Protein AF-A0A537VY26-F1 (afdb_monomer_lite)

Foldseek 3Di:
DDDDDDPDDPDPPPDPDAAKDKDKDAKPPQVVLVVLVCVQPNPDCPVHDPLLVVLLVQLLVLLCVLCPDQWDFPDDDRRMTITMHHCVSCPVVVVVVVVSVVSSQVSSLVSLVVSQDPPDDPGPRSNCSVVIHD

Radius of gyration: 20.36 Å; chains: 1; bounding box: 41×65×47 Å

Secondary structure (DSSP, 8-state):
--------------PPP--EEEEEE--BTHHHHHHHHHHHH-S-GGG---HHHHHHHHHHHHHHHHHTTTSEEEEEETTEEEEEEEHHHHTT-HHHHHHHHHHHHHHHHHHHHHHS--S----SSGGGGGG-B-

Structure (mmCIF, N/CA/C/O backbone):
data_AF-A0A537VY26-F1
#
_entry.id   AF-A0A537VY26-F1
#
loop_
_atom_site.group_PDB
_atom_site.id
_atom_site.type_symbol
_atom_site.label_atom_id
_atom_site.label_alt_id
_atom_site.label_comp_id
_atom_site.label_asym_id
_atom_site.label_entity_id
_atom_site.label_seq_id
_atom_site.pdbx_PDB_ins_code
_atom_site.Cartn_x
_atom_site.Cartn_y
_atom_site.Cartn_z
_atom_site.occupancy
_atom_site.B_iso_or_equiv
_atom_site.auth_seq_id
_atom_site.auth_comp_id
_atom_site.auth_asym_id
_atom_site.auth_atom_id
_atom_site.pdbx_PDB_model_num
ATOM 1 N N . MET A 1 1 ? -22.708 51.066 12.434 1.00 43.88 1 MET A N 1
ATOM 2 C CA . MET A 1 1 ? -21.297 50.639 12.526 1.00 43.88 1 MET A CA 1
ATOM 3 C C . MET A 1 1 ? -21.334 49.192 12.975 1.00 43.88 1 MET A C 1
ATOM 5 O O . MET A 1 1 ? -21.548 48.910 14.146 1.00 43.88 1 MET A O 1
ATOM 9 N N . GLU A 1 2 ? -21.366 48.315 11.980 1.00 38.62 2 GLU A N 1
ATOM 10 C CA . GLU A 1 2 ? -21.697 46.894 12.076 1.00 38.62 2 GLU A CA 1
ATOM 11 C C . GLU A 1 2 ? -20.519 46.129 12.681 1.00 38.62 2 GLU A C 1
ATOM 13 O O . GLU A 1 2 ? -19.375 46.299 12.255 1.00 38.62 2 GLU A O 1
ATOM 18 N N . ARG A 1 3 ? -20.782 45.339 13.723 1.00 40.22 3 ARG A N 1
ATOM 19 C CA . ARG A 1 3 ? -19.783 44.492 14.371 1.00 40.22 3 ARG A CA 1
ATOM 20 C C . ARG A 1 3 ? -19.762 43.183 13.586 1.00 40.22 3 ARG A C 1
ATOM 22 O O . ARG A 1 3 ? -20.709 42.411 13.664 1.00 40.22 3 ARG A O 1
ATOM 29 N N . ALA A 1 4 ? -18.723 42.987 12.783 1.00 43.22 4 ALA A N 1
ATOM 30 C CA . ALA A 1 4 ? -18.516 41.751 12.046 1.00 43.22 4 ALA A CA 1
ATOM 31 C C . ALA A 1 4 ? -18.209 40.614 13.032 1.00 43.22 4 ALA A C 1
ATOM 33 O O . ALA A 1 4 ? -17.121 40.572 13.613 1.00 43.22 4 ALA A O 1
ATOM 34 N N . ASP A 1 5 ? -19.170 39.710 13.213 1.00 42.94 5 ASP A N 1
ATOM 35 C CA . ASP A 1 5 ? -18.936 38.394 13.799 1.00 42.94 5 ASP A CA 1
ATOM 36 C C . ASP A 1 5 ? -18.065 37.593 12.827 1.00 42.94 5 ASP A C 1
ATOM 38 O O . ASP A 1 5 ? -18.471 37.254 11.714 1.00 42.94 5 ASP A O 1
ATOM 42 N N . ARG A 1 6 ? -16.821 37.325 13.231 1.00 45.78 6 ARG A N 1
ATOM 43 C CA . ARG A 1 6 ? -15.958 36.371 12.537 1.00 45.78 6 ARG A CA 1
ATOM 44 C C . ARG A 1 6 ? -16.398 34.973 12.944 1.00 45.78 6 ARG A C 1
ATOM 46 O O . ARG A 1 6 ? -16.024 34.491 14.010 1.00 45.78 6 ARG A O 1
ATOM 53 N N . SER A 1 7 ? -17.167 34.333 12.075 1.00 46.97 7 SER A N 1
ATOM 54 C CA . SER A 1 7 ? -17.468 32.905 12.111 1.00 46.97 7 SER A CA 1
ATOM 55 C C . SER A 1 7 ? -16.160 32.114 12.017 1.00 46.97 7 SER A C 1
ATOM 57 O O . SER A 1 7 ? -15.631 31.889 10.929 1.00 46.97 7 SER A O 1
ATOM 59 N N . GLY A 1 8 ? -15.595 31.736 13.162 1.00 39.81 8 GLY A N 1
ATOM 60 C CA . GLY A 1 8 ? -14.539 30.734 13.219 1.00 39.81 8 GLY A CA 1
ATOM 61 C C . GLY A 1 8 ? -15.134 29.385 12.831 1.00 39.81 8 GLY A C 1
ATOM 62 O O . GLY A 1 8 ? -16.033 28.890 13.508 1.00 39.81 8 GLY A O 1
ATOM 63 N N . SER A 1 9 ? -14.659 28.809 11.728 1.00 46.81 9 SER A N 1
ATOM 64 C CA . SER A 1 9 ? -14.826 27.386 11.427 1.00 46.81 9 SER A CA 1
ATOM 65 C C . SER A 1 9 ? -14.406 26.568 12.651 1.00 46.81 9 SER A C 1
ATOM 67 O O . SER A 1 9 ? -13.391 26.927 13.258 1.00 46.81 9 SER A O 1
ATOM 69 N N . PRO A 1 10 ? -15.123 25.498 13.033 1.00 45.06 10 PRO A N 1
ATOM 70 C CA . PRO A 1 10 ? -14.663 24.645 14.112 1.00 45.06 10 PRO A CA 1
ATOM 71 C C . PRO A 1 10 ? -13.314 24.067 13.691 1.00 45.06 10 PRO A C 1
ATOM 73 O O . PRO A 1 10 ? -13.231 23.267 12.761 1.00 45.06 10 PRO A O 1
ATOM 76 N N . THR A 1 11 ? -12.256 24.546 14.346 1.00 50.41 11 THR A N 1
ATOM 77 C CA . THR A 1 11 ? -10.975 23.862 14.448 1.00 50.41 11 THR A CA 1
ATOM 78 C C . THR A 1 11 ? -11.285 22.395 14.669 1.00 50.41 11 THR A C 1
ATOM 80 O O . THR A 1 11 ? -12.077 22.085 15.561 1.00 50.41 11 THR A O 1
ATOM 83 N N . GLU A 1 12 ? -10.718 21.546 13.817 1.00 54.06 12 GLU A N 1
ATOM 84 C CA . GLU A 1 12 ? -10.608 20.100 13.979 1.00 54.06 12 GLU A CA 1
ATOM 85 C C . GLU A 1 12 ? -10.365 19.827 15.465 1.00 54.06 12 GLU A C 1
ATOM 87 O O . GLU A 1 12 ? -9.282 20.085 15.992 1.00 54.06 12 GLU A O 1
ATOM 92 N N . ALA A 1 13 ? -11.444 19.526 16.188 1.00 51.81 13 ALA A N 1
ATOM 93 C CA . ALA A 1 13 ? -11.390 19.437 17.631 1.00 51.81 13 ALA A CA 1
ATOM 94 C C . ALA A 1 13 ? -10.417 18.307 17.929 1.00 51.81 13 ALA A C 1
ATOM 96 O O . ALA A 1 13 ? -10.596 17.222 17.376 1.00 51.81 13 ALA A O 1
ATOM 97 N N . ASP A 1 14 ? -9.394 18.591 18.739 1.00 56.31 14 ASP A N 1
ATOM 98 C CA . ASP A 1 14 ? -8.421 17.611 19.214 1.00 56.31 14 ASP A CA 1
ATOM 99 C C . ASP A 1 14 ? -9.200 16.387 19.699 1.00 56.31 14 ASP A C 1
ATOM 101 O O . ASP A 1 14 ? -9.881 16.427 20.731 1.00 56.31 14 ASP A O 1
ATOM 105 N N . ALA A 1 15 ? -9.250 15.354 18.853 1.00 58.84 15 ALA A N 1
ATOM 106 C CA . ALA A 1 15 ? -10.056 14.186 19.131 1.00 58.84 15 ALA A CA 1
ATOM 107 C C . ALA A 1 15 ? -9.467 13.593 20.410 1.00 58.84 15 ALA A C 1
ATOM 109 O O . ALA A 1 15 ? -8.253 13.384 20.456 1.00 58.84 15 ALA A O 1
ATOM 110 N N . PRO A 1 16 ? -10.275 13.354 21.456 1.00 60.50 16 PRO A N 1
ATOM 111 C CA . PRO A 1 16 ? -9.740 12.938 22.740 1.00 60.50 16 PRO A CA 1
ATOM 112 C C . PRO A 1 16 ? -8.823 11.732 22.540 1.00 60.50 16 PRO A C 1
ATOM 114 O O . PRO A 1 16 ? -9.195 10.771 21.854 1.00 60.50 16 PRO A O 1
ATOM 117 N N . ALA A 1 17 ? -7.620 11.806 23.115 1.00 70.75 17 ALA A N 1
ATOM 118 C CA . ALA A 1 17 ? -6.686 10.691 23.116 1.00 70.75 17 ALA A CA 1
ATOM 119 C C . ALA A 1 17 ? -7.423 9.442 23.625 1.00 70.75 17 ALA A C 1
ATOM 121 O O . ALA A 1 17 ? -8.022 9.455 24.702 1.00 70.75 17 ALA A O 1
ATOM 122 N N . GLY A 1 18 ? -7.434 8.387 22.814 1.00 84.19 18 GLY A N 1
ATOM 123 C CA . GLY A 1 18 ? -8.173 7.159 23.083 1.00 84.19 18 GLY A CA 1
ATOM 124 C C . GLY A 1 18 ? -7.340 5.932 22.741 1.00 84.19 18 GLY A C 1
ATOM 125 O O . GLY A 1 18 ? -6.382 6.019 21.973 1.00 84.19 18 GLY A O 1
ATOM 126 N N . GLU A 1 19 ? -7.714 4.787 23.304 1.00 94.31 19 GLU A N 1
ATOM 127 C CA . GLU A 1 19 ? -7.034 3.515 23.060 1.00 94.31 19 GLU A CA 1
ATOM 128 C C . GLU A 1 19 ? -7.277 3.035 21.624 1.00 94.31 19 GLU A C 1
ATOM 130 O O . GLU A 1 19 ? -8.416 2.898 21.159 1.00 94.31 19 GLU A O 1
ATOM 135 N N . ARG A 1 20 ? -6.182 2.810 20.896 1.00 95.19 20 ARG A N 1
ATOM 136 C CA . ARG A 1 20 ? -6.188 2.432 19.483 1.00 95.19 20 ARG A CA 1
ATOM 137 C C . ARG A 1 20 ? -5.100 1.415 19.200 1.00 95.19 20 ARG A C 1
ATOM 139 O O . ARG A 1 20 ? -4.048 1.423 19.834 1.00 95.19 20 ARG A O 1
ATOM 146 N N . TYR A 1 21 ? -5.340 0.604 18.182 1.00 96.06 21 TYR A N 1
ATOM 147 C CA . TYR A 1 21 ? -4.306 -0.193 17.544 1.00 96.06 21 TYR A CA 1
ATOM 148 C C . TYR A 1 21 ? -3.748 0.573 16.350 1.00 96.06 21 TYR A C 1
ATOM 150 O O . TYR A 1 21 ? -4.515 1.092 15.536 1.00 96.06 21 TYR A O 1
ATOM 158 N N . LEU A 1 22 ? -2.421 0.628 16.264 1.00 96.44 22 LEU A N 1
ATOM 159 C CA . LEU A 1 22 ? -1.681 1.156 15.125 1.00 96.44 22 LEU A CA 1
ATOM 160 C C . LEU A 1 22 ? -1.180 -0.016 1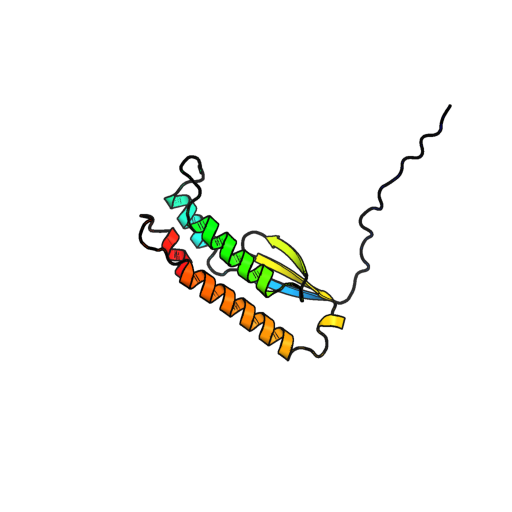4.281 1.00 96.44 22 LEU A C 1
ATOM 162 O O . LEU A 1 22 ? -0.578 -0.951 14.807 1.00 96.44 22 LEU A O 1
ATOM 166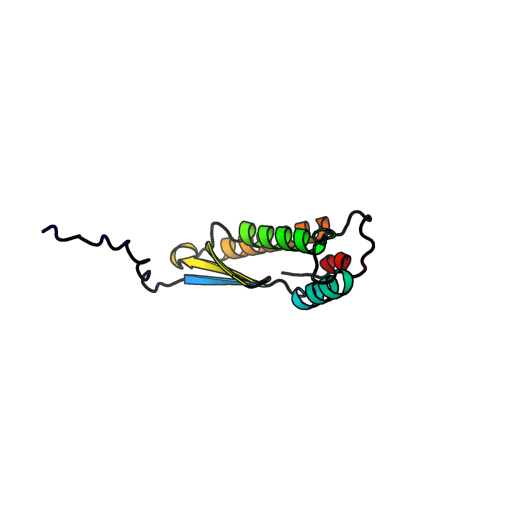 N N . LEU A 1 23 ? -1.416 0.068 12.980 1.00 97.44 23 LEU A N 1
ATOM 167 C CA . LEU A 1 23 ? -0.876 -0.815 11.964 1.00 97.44 23 LEU A CA 1
ATOM 168 C C . LEU A 1 23 ? 0.102 -0.021 11.104 1.00 97.44 23 LEU A C 1
ATOM 170 O O . LEU A 1 23 ? -0.229 1.060 10.616 1.00 97.44 23 LEU A O 1
ATOM 174 N N . LEU A 1 24 ? 1.294 -0.585 10.934 1.00 97.69 24 LEU A N 1
ATOM 175 C CA . LEU A 1 24 ? 2.326 -0.098 10.032 1.00 97.69 24 LEU A CA 1
ATOM 176 C C . LEU A 1 24 ? 2.582 -1.193 9.004 1.00 97.69 24 LEU A C 1
ATOM 178 O O . LEU A 1 24 ? 2.881 -2.325 9.386 1.00 97.69 24 LEU A O 1
ATOM 182 N N . ALA A 1 25 ? 2.434 -0.856 7.731 1.00 98.00 25 ALA A N 1
ATOM 183 C CA . ALA A 1 25 ? 2.762 -1.725 6.614 1.00 98.00 25 ALA A CA 1
ATOM 184 C C . ALA A 1 25 ? 3.773 -0.986 5.733 1.00 98.00 25 ALA A C 1
ATOM 186 O O . ALA A 1 25 ? 3.495 0.134 5.319 1.00 98.00 25 ALA A O 1
ATOM 187 N N . ASP A 1 26 ? 4.942 -1.576 5.514 1.00 98.06 26 ASP A N 1
ATOM 188 C CA . ASP A 1 26 ? 6.110 -0.957 4.874 1.00 98.06 26 ASP A CA 1
ATOM 189 C C . ASP A 1 26 ? 6.606 -1.888 3.768 1.00 98.06 26 ASP A C 1
ATOM 191 O O . ASP A 1 26 ? 6.703 -3.098 3.991 1.00 98.06 26 ASP A O 1
ATOM 195 N N . ILE A 1 27 ? 6.869 -1.358 2.572 1.00 97.88 27 ILE A N 1
ATOM 196 C CA . ILE A 1 27 ? 7.223 -2.190 1.423 1.00 97.88 27 ILE A CA 1
ATOM 197 C C . ILE A 1 27 ? 8.741 -2.378 1.404 1.00 97.88 27 ILE A C 1
ATOM 199 O O . ILE A 1 27 ? 9.525 -1.594 0.864 1.00 97.88 27 ILE A O 1
ATOM 203 N N . SER A 1 28 ? 9.172 -3.520 1.923 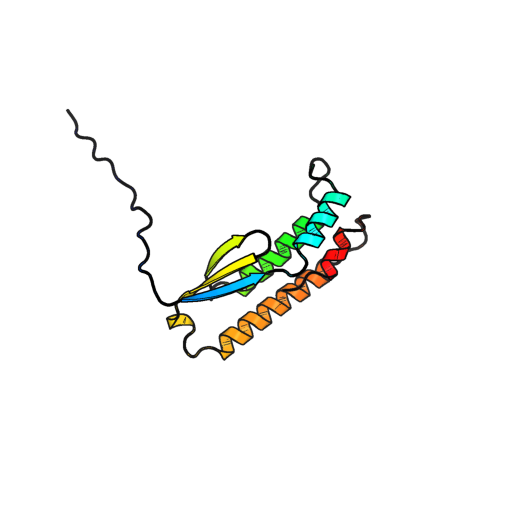1.00 98.06 28 SER A N 1
ATOM 204 C CA . SER A 1 28 ? 10.572 -3.920 1.913 1.00 98.06 28 SER A CA 1
ATOM 205 C C . SER A 1 28 ? 11.169 -3.871 0.499 1.00 98.06 28 SER A C 1
ATOM 207 O O . SER A 1 28 ? 10.629 -4.426 -0.458 1.00 98.06 28 SER A O 1
ATOM 209 N N . GLY A 1 29 ? 12.326 -3.214 0.373 1.00 97.00 29 GLY A N 1
ATOM 210 C CA . GLY A 1 29 ? 13.055 -3.046 -0.891 1.00 97.00 29 GLY A CA 1
ATOM 211 C C . GLY A 1 29 ? 12.709 -1.776 -1.677 1.00 97.00 29 GLY A C 1
ATOM 212 O O . GLY A 1 29 ? 13.416 -1.459 -2.639 1.00 97.00 29 GLY A O 1
ATOM 213 N N . TYR A 1 30 ? 11.701 -1.011 -1.246 1.00 96.50 30 TYR A N 1
ATOM 214 C CA . TYR A 1 30 ? 11.227 0.198 -1.920 1.00 96.50 30 TYR A CA 1
ATOM 215 C C . TYR A 1 30 ? 12.332 1.211 -2.241 1.00 96.50 30 TYR A C 1
ATOM 217 O O . TYR A 1 30 ? 12.510 1.587 -3.400 1.00 96.50 30 TYR A O 1
ATOM 225 N N . THR A 1 31 ? 13.118 1.632 -1.245 1.00 95.25 31 THR A N 1
ATOM 226 C CA . THR A 1 31 ? 14.125 2.690 -1.440 1.00 95.25 31 THR A CA 1
ATOM 227 C C . THR A 1 31 ? 15.147 2.324 -2.516 1.00 95.25 31 THR A C 1
ATOM 229 O O . THR A 1 31 ? 15.488 3.147 -3.364 1.00 95.25 31 THR A O 1
ATOM 232 N N . GLY A 1 32 ? 15.625 1.076 -2.508 1.00 96.25 32 GLY A N 1
ATOM 233 C CA . GLY A 1 32 ? 16.587 0.590 -3.499 1.00 96.25 32 GLY A CA 1
ATOM 234 C C . GLY A 1 32 ? 15.975 0.473 -4.894 1.00 96.25 32 GLY A C 1
ATOM 235 O O . GLY A 1 32 ? 16.616 0.831 -5.883 1.00 96.25 32 GLY A O 1
ATOM 236 N N . PHE A 1 33 ? 14.722 0.021 -4.974 1.00 94.44 33 PHE A N 1
ATOM 237 C CA . PHE A 1 33 ? 13.972 -0.032 -6.223 1.00 94.44 33 PHE A CA 1
ATOM 238 C C . PHE A 1 33 ? 13.807 1.360 -6.843 1.00 94.44 33 PHE A C 1
ATOM 240 O O . PHE A 1 33 ? 14.160 1.554 -8.006 1.00 94.44 33 PHE A O 1
ATOM 247 N N . MET A 1 34 ? 13.360 2.342 -6.056 1.00 94.38 34 MET A N 1
ATOM 248 C CA . MET A 1 34 ? 13.167 3.719 -6.518 1.00 94.38 34 MET A CA 1
ATOM 249 C C . MET A 1 34 ? 14.466 4.361 -6.987 1.00 94.38 34 MET A C 1
ATOM 251 O O . MET A 1 34 ? 14.502 4.922 -8.079 1.00 94.38 34 MET A O 1
ATOM 255 N N . ALA A 1 35 ? 15.557 4.188 -6.238 1.00 94.56 35 ALA A N 1
ATOM 256 C CA . ALA A 1 35 ? 16.867 4.670 -6.662 1.00 94.56 35 ALA A CA 1
ATOM 257 C C . ALA A 1 35 ? 17.290 4.068 -8.017 1.00 94.56 35 ALA A C 1
ATOM 259 O O . ALA A 1 35 ? 17.816 4.769 -8.880 1.00 94.56 35 ALA A O 1
ATOM 260 N N . GLY A 1 36 ? 17.026 2.776 -8.244 1.00 93.75 36 GLY A N 1
ATOM 261 C CA . GLY A 1 36 ? 17.290 2.126 -9.531 1.00 93.75 36 GLY A CA 1
ATOM 262 C C . GLY A 1 36 ? 16.444 2.693 -10.675 1.00 93.75 36 GLY A C 1
ATOM 263 O O . GLY A 1 36 ? 16.955 2.905 -11.776 1.00 93.75 36 GLY A O 1
ATOM 264 N N . VAL A 1 37 ? 15.162 2.962 -10.419 1.00 91.44 37 VAL A N 1
ATOM 265 C CA . VAL A 1 37 ? 14.235 3.565 -11.390 1.00 91.44 37 VAL A CA 1
ATOM 266 C C . VAL A 1 37 ? 14.680 4.980 -11.755 1.00 91.44 37 VAL A C 1
ATOM 268 O O . VAL A 1 37 ? 14.745 5.300 -12.939 1.00 91.44 37 VAL A O 1
ATOM 271 N N . GLU A 1 38 ? 15.052 5.796 -10.770 1.00 92.25 38 GLU A N 1
ATOM 272 C CA . GLU A 1 38 ? 15.554 7.160 -10.974 1.00 92.25 38 GLU A CA 1
ATOM 273 C C . GLU A 1 38 ? 16.866 7.179 -11.763 1.00 92.25 38 GLU A C 1
ATOM 275 O O . GLU A 1 38 ? 17.045 8.014 -12.645 1.00 92.25 38 GLU A O 1
ATOM 280 N N . VAL A 1 39 ? 17.776 6.232 -11.519 1.00 92.69 39 VAL A N 1
ATOM 281 C CA . VAL A 1 39 ? 19.002 6.100 -12.324 1.00 92.69 39 VAL A CA 1
ATOM 282 C C . VAL A 1 39 ? 18.679 5.733 -13.777 1.00 92.69 39 VAL A C 1
ATOM 284 O O . VAL A 1 39 ? 19.320 6.244 -14.694 1.00 92.69 39 VAL A O 1
ATOM 287 N N . ALA A 1 40 ? 17.697 4.857 -14.004 1.00 89.88 40 ALA A N 1
ATOM 288 C CA . ALA A 1 40 ? 17.344 4.378 -15.341 1.00 89.88 40 ALA A CA 1
ATOM 289 C C . ALA A 1 40 ? 16.509 5.380 -16.158 1.00 89.88 40 ALA A C 1
ATOM 291 O O . ALA A 1 40 ? 16.607 5.394 -17.386 1.00 89.88 40 ALA A O 1
ATOM 292 N N . HIS A 1 41 ? 15.681 6.191 -15.498 1.00 87.38 41 HIS A N 1
ATOM 293 C CA . HIS A 1 41 ? 14.707 7.074 -16.147 1.00 87.38 41 HIS A CA 1
ATOM 294 C C . HIS A 1 41 ? 14.936 8.562 -15.889 1.00 87.38 41 HIS A C 1
ATOM 296 O O . HIS A 1 41 ? 14.308 9.394 -16.538 1.00 87.38 41 HIS A O 1
ATOM 302 N N . GLY A 1 42 ? 15.852 8.908 -14.988 1.00 86.12 42 GLY A N 1
ATOM 303 C CA . GLY A 1 42 ? 15.997 10.266 -14.489 1.00 86.12 42 GLY A CA 1
ATOM 304 C C . GLY A 1 42 ? 14.803 10.697 -13.635 1.00 86.12 42 GLY A C 1
ATOM 305 O O . GLY A 1 42 ? 13.917 9.913 -13.300 1.00 86.12 42 GLY A O 1
ATOM 306 N N . VAL A 1 43 ? 14.797 11.985 -13.297 1.00 80.38 43 VAL A N 1
ATOM 307 C CA . VAL A 1 43 ? 13.705 12.657 -12.569 1.00 80.38 43 VAL A CA 1
ATOM 308 C C . VAL A 1 43 ? 12.855 13.547 -13.485 1.00 80.38 43 VAL A C 1
ATOM 310 O O . VAL A 1 43 ? 11.947 14.231 -13.020 1.00 80.38 43 VAL A O 1
ATOM 313 N N . ASP A 1 44 ? 13.165 13.566 -14.787 1.00 80.69 44 ASP A N 1
ATOM 314 C CA . ASP A 1 44 ? 12.388 14.278 -15.800 1.00 80.69 44 ASP A CA 1
ATOM 315 C C . ASP A 1 44 ? 11.376 13.328 -16.450 1.00 80.69 44 ASP A C 1
ATOM 317 O O . ASP A 1 44 ? 11.733 12.431 -17.211 1.00 80.69 44 ASP A O 1
ATOM 321 N N . PHE A 1 45 ? 10.096 13.555 -16.163 1.00 80.88 45 PHE A N 1
ATOM 322 C CA . PHE A 1 45 ? 8.988 12.761 -16.695 1.00 80.88 45 PHE A CA 1
ATOM 323 C C . PHE A 1 45 ? 8.415 13.311 -18.008 1.00 80.88 45 PHE A C 1
ATOM 325 O O . PHE A 1 45 ? 7.326 12.907 -18.418 1.00 80.88 45 PHE A O 1
ATOM 332 N N . SER A 1 46 ? 9.121 14.215 -18.697 1.00 82.00 46 SER A N 1
ATOM 333 C CA . SER A 1 46 ? 8.704 14.743 -20.005 1.00 82.00 46 SER A CA 1
ATOM 334 C C . SER A 1 46 ? 8.504 13.648 -21.067 1.00 82.00 46 SER A C 1
ATOM 336 O O . SER A 1 46 ? 7.651 13.786 -21.944 1.00 82.00 46 SER A O 1
ATOM 338 N N . GLY A 1 47 ? 9.233 12.532 -20.954 1.00 75.81 47 GLY A N 1
ATOM 339 C CA . GLY A 1 47 ? 9.087 11.335 -21.793 1.00 75.81 47 GLY A CA 1
ATOM 340 C C . GLY A 1 47 ? 7.988 10.358 -21.353 1.00 75.81 47 GLY A C 1
ATOM 341 O O . GLY A 1 47 ? 7.835 9.310 -21.978 1.00 75.81 47 GLY A O 1
ATOM 342 N N . GLY A 1 48 ? 7.234 10.680 -20.298 1.00 81.81 48 GLY A N 1
ATOM 343 C CA . GLY A 1 48 ? 6.236 9.812 -19.677 1.00 81.81 48 GLY A CA 1
ATOM 344 C C . GLY A 1 48 ? 6.656 9.303 -18.296 1.00 81.81 48 GLY A C 1
ATOM 345 O O . GLY A 1 48 ? 7.823 9.356 -17.910 1.00 81.81 48 GLY A O 1
ATOM 346 N N . ILE A 1 49 ? 5.677 8.807 -17.538 1.00 83.31 49 ILE A N 1
ATOM 347 C CA . ILE A 1 49 ? 5.895 8.244 -16.200 1.00 83.31 49 ILE A CA 1
ATOM 348 C C . ILE A 1 49 ? 6.414 6.805 -16.354 1.00 83.31 49 ILE A C 1
ATOM 350 O O . ILE A 1 49 ? 5.746 6.001 -17.011 1.00 83.31 49 ILE A O 1
ATOM 354 N N . PRO A 1 50 ? 7.567 6.439 -15.760 1.00 85.06 50 PRO A N 1
ATOM 355 C CA . PRO A 1 50 ? 8.049 5.064 -15.802 1.00 85.06 50 PRO A CA 1
ATOM 356 C C . PRO A 1 50 ? 7.019 4.094 -15.218 1.00 85.06 50 PRO A C 1
ATOM 358 O O . PRO A 1 50 ? 6.460 4.352 -14.152 1.00 85.06 50 PRO A O 1
ATOM 361 N N . ALA A 1 51 ? 6.828 2.941 -15.867 1.00 84.25 51 ALA A N 1
ATOM 362 C CA . ALA A 1 51 ? 5.850 1.928 -15.450 1.00 84.25 51 ALA A CA 1
ATOM 363 C C . ALA A 1 51 ? 5.981 1.523 -13.967 1.00 84.25 51 ALA A C 1
ATOM 365 O O . ALA A 1 51 ? 4.987 1.217 -13.314 1.00 84.25 51 ALA A O 1
ATOM 366 N N . ALA A 1 52 ? 7.201 1.586 -13.423 1.00 88.06 52 ALA A N 1
ATOM 367 C CA . ALA A 1 52 ? 7.497 1.350 -12.014 1.00 88.06 52 ALA A CA 1
ATOM 368 C C . ALA A 1 52 ? 6.637 2.187 -11.047 1.00 88.06 52 ALA A C 1
ATOM 370 O O . ALA A 1 52 ? 6.163 1.646 -10.052 1.00 88.06 52 ALA A O 1
ATOM 371 N N . TYR A 1 53 ? 6.387 3.468 -11.344 1.00 89.62 53 TYR A N 1
ATOM 372 C CA . TYR A 1 53 ? 5.572 4.335 -10.483 1.00 89.62 53 TYR A CA 1
ATOM 373 C C . TYR A 1 53 ? 4.098 3.918 -10.490 1.00 89.62 53 TYR A C 1
ATOM 375 O O . TYR A 1 53 ? 3.459 3.899 -9.442 1.00 89.62 53 TYR A O 1
ATOM 383 N N . SER A 1 54 ? 3.555 3.545 -11.654 1.00 89.19 54 SER A N 1
ATOM 384 C CA . SER A 1 54 ? 2.174 3.054 -11.758 1.00 89.19 54 SER A CA 1
ATOM 385 C C . SER A 1 54 ? 1.991 1.731 -11.022 1.00 89.19 54 SER A C 1
ATOM 387 O O . SER A 1 54 ? 0.986 1.533 -10.345 1.00 89.19 54 SER A O 1
ATOM 389 N N . VAL A 1 55 ? 2.978 0.839 -11.124 1.00 89.56 55 VAL A N 1
ATOM 390 C CA . VAL A 1 55 ? 2.984 -0.419 -10.379 1.00 89.56 55 VAL A CA 1
ATOM 391 C C . VAL A 1 55 ? 3.019 -0.164 -8.879 1.00 89.56 55 VAL A C 1
ATOM 393 O O . VAL A 1 55 ? 2.210 -0.731 -8.156 1.00 89.56 55 VAL A O 1
ATOM 396 N N . LEU A 1 56 ? 3.923 0.696 -8.413 1.00 92.69 56 LEU A N 1
ATOM 397 C CA . LEU A 1 56 ? 4.019 1.044 -7.001 1.00 92.69 56 LEU A CA 1
ATOM 398 C C . LEU A 1 56 ? 2.701 1.623 -6.472 1.00 92.69 56 LEU A C 1
ATOM 400 O O . LEU A 1 56 ? 2.258 1.217 -5.403 1.00 92.69 56 LEU A O 1
ATOM 404 N N . GLY A 1 57 ? 2.063 2.517 -7.233 1.00 94.00 57 GLY A N 1
ATOM 405 C CA . GLY A 1 57 ? 0.742 3.044 -6.892 1.00 94.00 57 GLY A CA 1
ATOM 406 C C . GLY A 1 57 ? -0.281 1.925 -6.706 1.00 94.00 57 GLY A C 1
ATOM 407 O O . GLY A 1 57 ? -0.899 1.836 -5.655 1.00 94.00 57 GLY A O 1
ATOM 408 N N . ALA A 1 58 ? -0.364 0.992 -7.657 1.00 94.50 58 ALA A N 1
ATOM 409 C CA . ALA A 1 58 ? -1.275 -0.149 -7.557 1.00 94.50 58 ALA A CA 1
ATOM 410 C C . ALA A 1 58 ? -0.957 -1.093 -6.377 1.00 94.50 58 ALA A C 1
ATOM 412 O O . ALA A 1 58 ? -1.862 -1.715 -5.822 1.00 94.50 58 ALA A O 1
ATOM 413 N N . LEU A 1 59 ? 0.318 -1.230 -5.995 1.00 96.19 59 LEU A N 1
ATOM 414 C CA . LEU A 1 59 ? 0.711 -1.993 -4.809 1.00 96.19 59 LEU A CA 1
ATOM 415 C C . LEU A 1 59 ? 0.283 -1.286 -3.522 1.00 96.19 59 LEU A C 1
ATOM 417 O O . LEU A 1 59 ? -0.260 -1.941 -2.638 1.00 96.19 59 LEU A O 1
ATOM 421 N N . LEU A 1 60 ? 0.487 0.029 -3.432 1.00 97.12 60 LEU A N 1
ATOM 422 C CA . LEU A 1 60 ? 0.032 0.836 -2.301 1.00 97.12 60 LEU A CA 1
ATOM 423 C C . LEU A 1 60 ? -1.492 0.828 -2.178 1.00 97.12 60 LEU A C 1
ATOM 425 O O . LEU A 1 60 ? -2.000 0.627 -1.077 1.00 97.12 60 LEU A O 1
ATOM 429 N N . ASP A 1 61 ? -2.212 0.944 -3.294 1.00 96.94 61 ASP A N 1
ATOM 430 C CA . ASP A 1 61 ? -3.671 0.825 -3.329 1.00 96.94 61 ASP A CA 1
ATOM 431 C C . ASP A 1 61 ? -4.119 -0.535 -2.773 1.00 96.94 61 A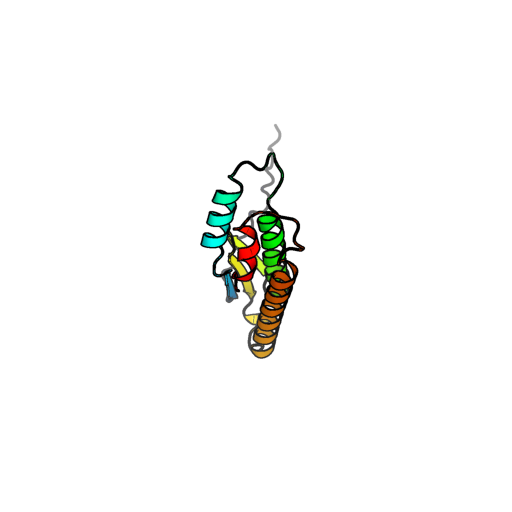SP A C 1
ATOM 433 O O . ASP A 1 61 ? -5.019 -0.597 -1.941 1.00 96.94 61 ASP A O 1
ATOM 437 N N . ALA A 1 62 ? -3.434 -1.630 -3.127 1.00 97.38 62 ALA A N 1
ATOM 438 C CA . ALA A 1 62 ? -3.742 -2.954 -2.582 1.00 97.38 62 ALA A CA 1
ATOM 439 C C . ALA A 1 62 ? -3.520 -3.051 -1.058 1.00 97.38 62 ALA A C 1
ATOM 441 O O . ALA A 1 62 ? -4.246 -3.784 -0.379 1.00 97.38 62 ALA A O 1
ATOM 442 N N . VAL A 1 63 ? -2.539 -2.327 -0.507 1.00 98.06 63 VAL A N 1
ATOM 443 C CA . VAL A 1 63 ? -2.329 -2.237 0.948 1.00 98.06 63 VAL A CA 1
ATOM 444 C C . VAL A 1 63 ? -3.443 -1.416 1.597 1.00 98.06 63 VAL A C 1
ATOM 446 O O . VAL A 1 63 ? -4.029 -1.869 2.581 1.00 98.06 63 VAL A O 1
ATOM 449 N N . ILE A 1 64 ? -3.774 -0.254 1.029 1.00 97.94 64 ILE A N 1
ATOM 450 C CA . ILE A 1 64 ? -4.833 0.648 1.510 1.00 97.94 64 ILE A CA 1
ATOM 451 C C . ILE A 1 64 ? -6.186 -0.077 1.525 1.00 97.94 64 ILE A C 1
ATOM 453 O O . ILE A 1 64 ? -6.803 -0.212 2.583 1.00 97.94 64 ILE A O 1
ATOM 457 N N . ASP A 1 65 ? -6.593 -0.657 0.397 1.00 97.44 65 ASP A N 1
ATOM 458 C CA . ASP A 1 65 ? -7.818 -1.455 0.272 1.00 97.44 65 ASP A CA 1
ATOM 459 C C . ASP A 1 65 ? -7.796 -2.682 1.200 1.00 97.44 65 ASP A C 1
ATOM 461 O O . ASP A 1 65 ? -8.821 -3.147 1.714 1.00 97.44 65 ASP A O 1
ATOM 465 N N . GLY A 1 66 ? -6.602 -3.230 1.432 1.00 96.31 66 GLY A N 1
ATOM 466 C CA . GLY A 1 66 ? -6.378 -4.363 2.313 1.00 96.31 66 GLY A CA 1
ATOM 467 C C . GLY A 1 66 ? -6.651 -4.049 3.783 1.00 96.31 66 GLY A C 1
ATOM 468 O O . GLY A 1 66 ? -7.170 -4.922 4.485 1.00 96.31 66 GLY A O 1
ATOM 469 N N . VAL A 1 67 ? -6.371 -2.826 4.246 1.00 95.62 67 VAL A N 1
ATOM 470 C CA . VAL A 1 67 ? -6.584 -2.410 5.645 1.00 95.62 67 VAL A CA 1
ATOM 471 C C . VAL A 1 67 ? -7.934 -1.735 5.878 1.00 95.62 67 VAL A C 1
ATOM 473 O O . VAL A 1 67 ? -8.545 -1.943 6.933 1.00 95.62 67 VAL A O 1
ATOM 476 N N . GLU A 1 68 ? -8.451 -1.004 4.893 1.00 95.50 68 GLU A N 1
ATOM 477 C CA . GLU A 1 68 ? -9.752 -0.349 4.990 1.00 95.50 68 GLU A CA 1
ATOM 478 C C . GLU A 1 68 ? -10.917 -1.351 4.848 1.00 95.50 68 GLU A C 1
ATOM 480 O O . GLU A 1 68 ? -10.780 -2.418 4.241 1.00 95.50 68 GLU A O 1
ATOM 485 N N . PRO A 1 69 ? -12.088 -1.087 5.457 1.00 93.06 69 PRO A N 1
ATOM 486 C CA . PRO A 1 69 ? -12.404 0.025 6.360 1.00 93.06 69 PRO A CA 1
ATOM 487 C C . PRO A 1 69 ? -12.102 -0.286 7.843 1.00 93.06 69 PRO A C 1
ATOM 489 O O . PRO A 1 69 ? -12.527 0.457 8.728 1.00 93.06 69 PRO A O 1
ATOM 492 N N . ASP A 1 70 ? -11.467 -1.423 8.150 1.00 92.94 70 ASP A N 1
ATOM 493 C CA . ASP A 1 70 ? -11.290 -1.883 9.533 1.00 92.94 70 ASP A CA 1
ATOM 494 C C . ASP A 1 70 ? -10.250 -1.072 10.301 1.00 92.94 70 ASP A C 1
ATOM 496 O O . ASP A 1 70 ? -10.456 -0.772 11.481 1.00 92.94 70 ASP A O 1
ATOM 500 N N . PHE A 1 71 ? -9.185 -0.680 9.610 1.00 96.38 71 PHE A N 1
ATOM 501 C CA . PHE A 1 71 ? -8.259 0.357 10.030 1.00 96.38 71 PHE A CA 1
ATOM 502 C C . PHE A 1 71 ? -8.436 1.545 9.088 1.00 96.38 71 PHE A C 1
ATOM 504 O O . PHE A 1 71 ? -8.434 1.368 7.875 1.00 96.38 71 PHE A O 1
ATOM 511 N N . ALA A 1 72 ? -8.587 2.748 9.636 1.00 96.31 72 ALA A N 1
ATOM 512 C CA . ALA A 1 72 ? -8.596 3.965 8.834 1.00 96.31 72 ALA A CA 1
ATOM 513 C C . ALA A 1 72 ? -7.154 4.358 8.508 1.00 96.31 72 ALA A C 1
ATOM 515 O O . ALA A 1 72 ? -6.330 4.413 9.428 1.00 96.31 72 ALA A O 1
ATOM 516 N N . VAL A 1 73 ? -6.847 4.650 7.244 1.00 97.44 73 VAL A N 1
ATOM 517 C CA . VAL A 1 73 ? -5.532 5.188 6.877 1.00 97.44 73 VAL A CA 1
ATOM 518 C C . VAL A 1 73 ? -5.393 6.591 7.462 1.00 97.44 73 VAL A C 1
ATOM 520 O O . VAL A 1 73 ? -6.211 7.474 7.215 1.00 97.44 73 VAL A O 1
ATOM 523 N N . VAL A 1 74 ? -4.361 6.791 8.279 1.00 96.88 74 VAL A N 1
ATOM 524 C CA . VAL A 1 74 ? -4.083 8.073 8.945 1.00 96.88 74 VAL A CA 1
ATOM 525 C C . VAL A 1 74 ? -2.937 8.828 8.287 1.00 96.88 74 VAL A C 1
ATOM 527 O O . VAL A 1 74 ? -2.860 10.048 8.416 1.00 96.88 74 VAL A O 1
ATOM 530 N N . LYS A 1 75 ? -2.031 8.118 7.604 1.00 96.44 75 LYS A N 1
ATOM 531 C CA . LYS A 1 75 ? -0.885 8.712 6.916 1.00 96.44 75 LYS A CA 1
ATOM 532 C C . LYS A 1 75 ? -0.310 7.755 5.871 1.00 96.44 75 LYS A C 1
ATOM 534 O O . LYS A 1 75 ? -0.309 6.542 6.069 1.00 96.44 75 LYS A O 1
ATOM 539 N N . LEU A 1 76 ? 0.236 8.336 4.808 1.00 96.81 76 LEU A N 1
ATOM 540 C CA . LEU A 1 76 ? 1.153 7.684 3.879 1.00 96.81 76 LEU A CA 1
ATOM 541 C C . LEU A 1 76 ? 2.507 8.397 3.956 1.00 96.81 76 LEU A C 1
ATOM 543 O O . LEU A 1 76 ? 2.551 9.627 4.006 1.00 96.81 76 LEU A O 1
ATOM 547 N N . GLU A 1 77 ? 3.598 7.640 3.983 1.00 95.69 77 GLU A N 1
ATOM 548 C CA . GLU A 1 77 ? 4.965 8.168 3.955 1.00 95.69 77 GLU A CA 1
ATOM 549 C C . GLU A 1 77 ? 5.802 7.311 3.004 1.00 95.69 77 GLU A C 1
ATOM 551 O O . GLU A 1 77 ? 6.252 6.232 3.376 1.00 95.69 77 GLU A O 1
ATOM 556 N N . GLY A 1 78 ? 5.985 7.775 1.766 1.00 93.81 78 GLY A N 1
ATOM 557 C CA . GLY A 1 78 ? 6.638 6.973 0.732 1.00 93.81 78 GLY A CA 1
ATOM 558 C C . GLY A 1 78 ? 5.851 5.692 0.461 1.00 93.81 78 GLY A C 1
ATOM 559 O O . GLY A 1 78 ? 4.744 5.748 -0.068 1.00 93.81 78 GLY A O 1
ATOM 560 N N . ASP A 1 79 ? 6.429 4.560 0.839 1.00 95.88 79 ASP A N 1
ATOM 561 C CA . ASP A 1 79 ? 5.859 3.223 0.724 1.00 95.88 79 ASP A CA 1
ATOM 562 C C . ASP A 1 79 ? 5.194 2.696 2.004 1.00 95.88 79 ASP A C 1
ATOM 564 O O . ASP A 1 79 ? 4.595 1.620 1.993 1.00 95.88 79 ASP A O 1
ATOM 568 N N . ALA A 1 80 ? 5.270 3.456 3.096 1.00 97.62 80 ALA A N 1
ATOM 569 C CA . ALA A 1 80 ? 4.699 3.070 4.371 1.00 97.62 80 ALA A CA 1
ATOM 570 C C . ALA A 1 80 ? 3.250 3.562 4.520 1.00 97.62 80 ALA A C 1
ATOM 572 O O . ALA A 1 80 ? 2.953 4.761 4.427 1.00 97.62 80 ALA A O 1
ATOM 573 N N . VAL A 1 81 ? 2.350 2.629 4.833 1.00 98.38 81 VAL A N 1
ATOM 574 C CA . VAL A 1 81 ? 0.946 2.875 5.173 1.00 98.38 81 VAL A CA 1
ATOM 575 C C . VAL A 1 81 ? 0.771 2.818 6.686 1.00 98.38 81 VAL A C 1
ATOM 577 O O . VAL A 1 81 ? 1.050 1.808 7.335 1.00 98.38 81 VAL A O 1
ATOM 580 N N . PHE A 1 82 ? 0.257 3.910 7.247 1.00 98.31 82 PHE A N 1
ATOM 581 C CA . PHE A 1 82 ? -0.086 4.025 8.657 1.00 98.31 82 PHE A CA 1
ATOM 582 C C . PHE A 1 82 ? -1.602 3.977 8.763 1.00 98.31 82 PHE A C 1
ATOM 584 O O . PHE A 1 82 ? -2.291 4.858 8.242 1.00 98.31 82 PHE A O 1
ATOM 591 N N . ALA A 1 83 ? -2.127 2.983 9.471 1.00 97.88 83 ALA A N 1
ATOM 592 C CA . ALA A 1 83 ? -3.559 2.836 9.673 1.00 97.88 83 ALA A CA 1
ATOM 593 C C . ALA A 1 83 ? -3.887 2.607 11.150 1.00 97.88 83 ALA A C 1
ATOM 595 O O . ALA A 1 83 ? -3.117 1.994 11.888 1.00 97.88 83 ALA A O 1
ATOM 596 N N . ALA A 1 84 ? -5.030 3.111 11.607 1.00 97.12 84 ALA A N 1
ATOM 597 C CA . ALA A 1 84 ? -5.428 3.018 13.004 1.00 97.12 84 ALA A CA 1
ATOM 598 C C . ALA A 1 84 ? -6.885 2.583 13.161 1.00 97.12 84 ALA A C 1
ATOM 600 O O . ALA A 1 84 ? -7.769 3.000 12.413 1.00 97.12 84 ALA A O 1
ATOM 601 N N . ALA A 1 85 ? -7.148 1.792 14.198 1.00 96.19 85 ALA A N 1
ATOM 602 C CA . ALA A 1 85 ? -8.489 1.362 14.576 1.00 96.19 85 ALA A CA 1
ATOM 603 C C . ALA A 1 85 ? -8.727 1.615 16.075 1.00 96.19 85 ALA A C 1
ATOM 605 O O . ALA A 1 85 ? -7.808 1.418 16.874 1.00 96.19 85 ALA A O 1
ATOM 606 N N . PRO A 1 86 ? -9.937 2.032 16.497 1.00 95.06 86 PRO A N 1
ATOM 607 C CA . PRO A 1 86 ? -10.309 2.039 17.913 1.00 95.06 86 PRO A CA 1
ATOM 608 C C . PRO A 1 86 ? -10.134 0.648 18.540 1.00 95.06 86 PRO A C 1
ATOM 610 O O . PRO A 1 86 ? -10.539 -0.338 17.921 1.00 95.06 86 PRO A O 1
ATOM 613 N N . ALA A 1 87 ? -9.594 0.561 19.763 1.00 94.31 87 ALA A N 1
ATOM 614 C CA . ALA A 1 87 ? -9.396 -0.721 20.455 1.00 94.31 87 ALA A CA 1
ATOM 615 C C . ALA A 1 87 ? -10.705 -1.522 20.553 1.00 94.31 87 ALA A C 1
ATOM 617 O O . ALA A 1 87 ? -10.769 -2.672 20.124 1.00 94.31 87 ALA A O 1
ATOM 618 N N . SER A 1 88 ? -11.802 -0.844 20.902 1.00 93.69 88 SER A N 1
ATOM 619 C CA . SER A 1 88 ? -13.151 -1.421 20.982 1.00 93.69 88 SER A CA 1
ATOM 620 C C . SER A 1 88 ? -13.655 -2.093 19.696 1.00 93.69 88 SER A C 1
ATOM 622 O O . SER A 1 88 ? -14.582 -2.904 19.752 1.00 93.69 88 SER A O 1
ATOM 624 N N . ARG A 1 89 ? -13.073 -1.780 18.528 1.00 91.69 89 ARG A N 1
ATOM 625 C CA . ARG A 1 89 ? -13.398 -2.444 17.258 1.00 91.69 89 ARG A CA 1
ATOM 626 C C . ARG A 1 89 ? -12.697 -3.797 17.117 1.00 91.69 89 ARG A C 1
ATOM 628 O O . ARG A 1 89 ? -13.259 -4.687 16.481 1.00 91.69 89 ARG A O 1
ATOM 635 N N . LEU A 1 90 ? -11.493 -3.947 17.671 1.00 93.06 90 LEU A N 1
ATOM 636 C CA . LEU A 1 90 ? -10.612 -5.099 17.446 1.00 93.06 90 LEU A CA 1
ATOM 637 C C . LEU A 1 90 ? -10.430 -5.993 18.675 1.00 93.06 90 LEU A C 1
ATOM 639 O O . LEU A 1 90 ? -10.030 -7.150 18.520 1.00 93.06 90 LEU A O 1
ATOM 643 N N . ASP A 1 91 ? -10.749 -5.502 19.871 1.00 94.25 91 ASP A N 1
ATOM 644 C CA . ASP A 1 91 ? -10.667 -6.271 21.108 1.00 94.25 91 ASP A CA 1
ATOM 645 C C . ASP A 1 91 ? -11.420 -7.597 20.970 1.00 94.25 91 ASP A C 1
ATOM 647 O O . ASP A 1 91 ? -12.563 -7.662 20.513 1.00 94.25 91 ASP A O 1
ATOM 651 N N . SER A 1 92 ? -10.756 -8.687 21.358 1.00 94.62 92 SER A N 1
ATOM 652 C CA . SER A 1 92 ? -11.257 -10.064 21.218 1.00 94.62 92 SER A CA 1
ATOM 653 C C . SER A 1 92 ? -11.510 -10.545 19.775 1.00 94.62 92 SER A C 1
ATOM 655 O O . SER A 1 92 ? -12.095 -11.610 19.585 1.00 94.62 92 SER A O 1
ATOM 657 N N . ARG A 1 93 ? -11.040 -9.825 18.744 1.00 95.06 93 ARG A N 1
ATOM 658 C CA . ARG A 1 93 ? -11.180 -10.194 17.318 1.00 95.06 93 ARG A CA 1
ATOM 659 C C . ARG A 1 93 ? -9.865 -10.593 16.643 1.00 95.06 93 ARG A C 1
ATOM 661 O O . ARG A 1 93 ? -9.750 -10.501 15.423 1.00 95.06 93 ARG A O 1
ATOM 668 N N . GLY A 1 94 ? -8.880 -11.071 17.406 1.00 93.38 94 GLY A N 1
ATOM 669 C CA . GLY A 1 94 ? -7.529 -11.355 16.898 1.00 93.38 94 G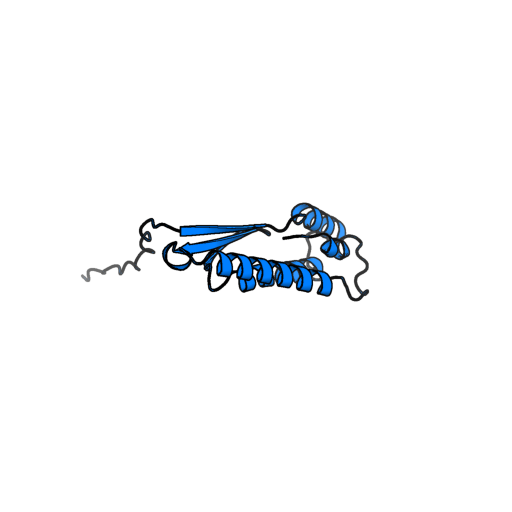LY A CA 1
ATOM 670 C C . GLY A 1 94 ? -7.482 -12.254 15.653 1.00 93.38 94 GLY A C 1
ATOM 671 O O . GLY A 1 94 ? -6.698 -11.995 14.747 1.00 93.38 94 GLY A O 1
ATOM 672 N N . VAL A 1 95 ? -8.360 -13.259 15.556 1.00 96.50 95 VAL A N 1
ATOM 673 C CA . VAL A 1 95 ? -8.444 -14.130 14.367 1.00 96.50 95 VAL A CA 1
ATOM 674 C C . VAL A 1 95 ? -8.847 -13.342 13.117 1.00 96.50 95 VAL A C 1
ATOM 676 O O . VAL A 1 95 ? -8.175 -13.455 12.097 1.00 96.50 95 VAL A O 1
ATOM 679 N N . LEU A 1 96 ? -9.875 -12.491 13.209 1.00 93.75 96 LEU A N 1
ATOM 680 C CA . LEU A 1 96 ? -10.331 -11.662 12.086 1.00 93.75 96 LEU A CA 1
ATOM 681 C C . LEU A 1 96 ? -9.255 -10.661 11.655 1.00 93.75 96 LEU A C 1
ATOM 683 O O . LEU A 1 96 ? -9.059 -10.444 10.462 1.00 93.75 96 LEU A O 1
ATOM 687 N N . VAL A 1 97 ? -8.522 -10.091 12.617 1.00 94.94 97 VAL A N 1
ATOM 688 C CA . VAL A 1 97 ? -7.382 -9.212 12.322 1.00 94.94 97 VAL A CA 1
ATOM 689 C C . VAL A 1 97 ? -6.327 -9.972 11.519 1.00 94.94 97 VAL A C 1
ATOM 691 O O . VAL A 1 97 ? -5.936 -9.520 10.449 1.00 94.94 97 VAL A O 1
ATOM 694 N N . LEU A 1 98 ? -5.907 -11.157 11.970 1.00 96.31 98 LEU A N 1
ATOM 695 C CA . LEU A 1 98 ? -4.906 -11.960 11.258 1.00 96.31 98 LEU A CA 1
ATOM 696 C C . LEU A 1 98 ? -5.369 -12.397 9.861 1.00 96.31 98 LEU A C 1
ATOM 698 O O . LEU A 1 98 ? -4.560 -12.451 8.934 1.00 96.31 98 LEU A O 1
ATOM 702 N N . GLU A 1 99 ? -6.653 -12.708 9.688 1.00 97.00 99 GLU A N 1
ATOM 703 C CA . GLU A 1 99 ? -7.229 -13.027 8.378 1.00 97.00 99 GLU A CA 1
ATOM 704 C C . GLU A 1 99 ? -7.200 -11.822 7.435 1.00 97.00 99 GLU A C 1
ATOM 706 O O . GLU A 1 99 ? -6.796 -11.968 6.279 1.00 97.00 99 GLU A O 1
ATOM 711 N N . LYS A 1 100 ? -7.539 -10.628 7.936 1.00 95.31 100 LYS A N 1
ATOM 712 C CA . LYS A 1 100 ? -7.465 -9.368 7.186 1.00 95.31 100 LYS A CA 1
ATOM 713 C C . LYS A 1 100 ? -6.032 -9.068 6.743 1.00 95.31 100 LYS A C 1
ATOM 715 O O . LYS A 1 100 ? -5.809 -8.864 5.552 1.00 95.31 100 LYS A O 1
ATOM 720 N N . LEU A 1 101 ? -5.051 -9.163 7.648 1.00 96.62 101 LEU A N 1
ATOM 721 C CA . LEU A 1 101 ? -3.629 -8.968 7.316 1.00 96.62 101 LEU A CA 1
ATOM 722 C C . LEU A 1 101 ? -3.133 -9.980 6.280 1.00 96.62 101 LEU A C 1
ATOM 724 O O . LEU A 1 101 ? -2.440 -9.621 5.332 1.00 96.62 101 LEU A O 1
ATOM 728 N N . ARG A 1 102 ? -3.531 -11.250 6.412 1.00 98.00 102 ARG A N 1
ATOM 729 C CA . ARG A 1 102 ? -3.189 -12.289 5.434 1.00 98.00 102 ARG A CA 1
ATOM 730 C C . ARG A 1 102 ? -3.819 -12.014 4.068 1.00 98.00 102 ARG A C 1
ATOM 732 O O . ARG A 1 102 ? -3.191 -12.294 3.050 1.00 98.00 102 ARG A O 1
ATOM 739 N N . SER A 1 103 ? -5.053 -11.515 4.038 1.00 97.69 103 SER A N 1
ATOM 740 C CA . SER A 1 103 ? -5.736 -11.142 2.798 1.00 97.69 103 SER A CA 1
ATOM 741 C C . SER A 1 103 ? -5.054 -9.956 2.118 1.00 97.69 103 SER A C 1
ATOM 743 O O . SER A 1 103 ? -4.819 -10.018 0.916 1.00 97.69 103 SER A O 1
ATOM 745 N N . MET A 1 104 ? -4.692 -8.922 2.884 1.00 97.94 104 MET A N 1
ATOM 746 C CA . MET A 1 104 ? -3.917 -7.772 2.406 1.00 97.94 104 MET A CA 1
ATOM 747 C C . MET A 1 104 ? -2.583 -8.222 1.801 1.00 97.94 104 MET A C 1
ATOM 749 O O . MET A 1 104 ? -2.303 -7.913 0.647 1.00 97.94 104 MET A O 1
ATOM 753 N N . TYR A 1 105 ? -1.801 -9.023 2.535 1.00 98.44 105 TYR A N 1
ATOM 754 C CA . TYR A 1 105 ? -0.524 -9.542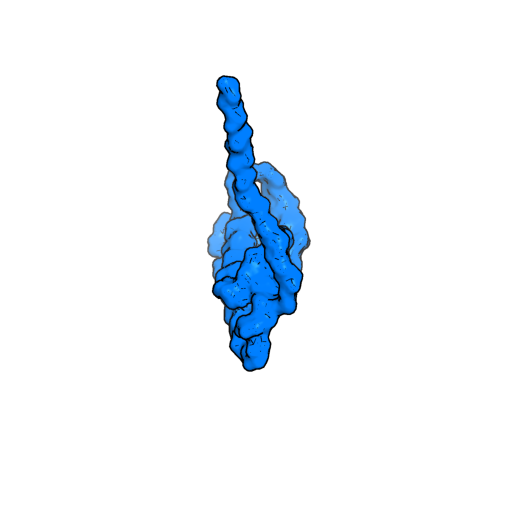 2.039 1.00 98.44 105 TYR A CA 1
ATOM 755 C C . TYR A 1 105 ? -0.699 -10.325 0.732 1.00 98.44 105 TYR A C 1
ATOM 757 O O . TYR A 1 105 ? 0.020 -10.101 -0.234 1.00 98.44 105 TYR A O 1
ATOM 765 N N . ARG A 1 106 ? -1.708 -11.201 0.638 1.00 98.31 106 ARG A N 1
ATOM 766 C CA . ARG A 1 106 ? -1.999 -11.928 -0.612 1.00 98.31 106 ARG A CA 1
ATOM 767 C C . ARG A 1 106 ? -2.353 -10.995 -1.767 1.00 98.31 106 ARG A C 1
ATOM 769 O O . ARG A 1 106 ? -1.832 -11.190 -2.858 1.00 98.31 106 ARG A O 1
ATOM 776 N N . ALA A 1 107 ? -3.191 -9.987 -1.531 1.00 97.75 107 ALA A N 1
ATOM 777 C CA . ALA A 1 107 ? -3.558 -9.012 -2.554 1.00 97.75 107 ALA A CA 1
ATOM 778 C C . ALA A 1 107 ? -2.333 -8.239 -3.068 1.00 97.75 107 ALA A C 1
ATOM 780 O O . ALA A 1 107 ? -2.196 -8.056 -4.280 1.00 97.75 107 ALA A O 1
ATOM 781 N N . PHE A 1 108 ? -1.417 -7.866 -2.169 1.00 97.88 108 PHE A N 1
ATOM 782 C CA . PHE A 1 108 ? -0.132 -7.267 -2.523 1.00 97.88 108 PHE A CA 1
ATOM 783 C C . PHE A 1 108 ? 0.714 -8.209 -3.393 1.00 97.88 108 PHE A C 1
ATOM 785 O O . PHE A 1 108 ? 1.153 -7.812 -4.471 1.00 97.88 108 PHE A O 1
ATOM 792 N N . ILE A 1 109 ? 0.894 -9.471 -2.982 1.00 97.31 109 ILE A N 1
ATOM 793 C CA . ILE A 1 109 ? 1.673 -10.463 -3.745 1.00 97.31 109 ILE A CA 1
ATOM 794 C C . ILE A 1 109 ? 1.069 -10.692 -5.132 1.00 97.31 109 ILE A C 1
ATOM 796 O O . ILE A 1 109 ? 1.792 -10.679 -6.128 1.00 97.31 109 ILE A O 1
ATOM 800 N N . ASP A 1 110 ? -0.253 -10.833 -5.218 1.00 95.50 110 ASP A N 1
ATOM 801 C CA . ASP A 1 110 ? -0.955 -11.004 -6.486 1.00 95.50 110 ASP A CA 1
ATOM 802 C C . ASP A 1 110 ? -0.797 -9.765 -7.385 1.00 95.50 110 ASP A C 1
ATOM 804 O O . ASP A 1 110 ? -0.589 -9.892 -8.595 1.00 95.50 110 ASP A O 1
ATOM 808 N N . GLY A 1 111 ? -0.869 -8.561 -6.806 1.00 93.75 111 GLY A N 1
ATOM 809 C CA . GLY A 1 111 ? -0.602 -7.297 -7.493 1.00 93.75 111 GLY A CA 1
ATOM 810 C C . GLY A 1 111 ? 0.821 -7.232 -8.041 1.00 93.75 111 GLY A C 1
ATOM 811 O O . GLY A 1 111 ? 1.010 -6.971 -9.229 1.00 93.75 111 GLY A O 1
ATOM 812 N N . ARG A 1 112 ? 1.813 -7.569 -7.211 1.00 94.06 112 ARG A N 1
ATOM 813 C CA . ARG A 1 112 ? 3.237 -7.593 -7.571 1.00 94.06 112 ARG A CA 1
ATOM 814 C C . ARG A 1 112 ? 3.501 -8.566 -8.706 1.00 94.06 112 ARG A C 1
ATOM 816 O O . ARG A 1 112 ? 4.177 -8.216 -9.667 1.00 94.06 112 ARG A O 1
ATOM 823 N N . THR A 1 113 ? 2.945 -9.773 -8.630 1.00 91.62 113 THR A N 1
ATOM 824 C CA . THR A 1 113 ? 3.105 -10.793 -9.670 1.00 91.62 113 THR A CA 1
ATOM 825 C C . THR A 1 113 ? 2.465 -10.370 -10.991 1.00 91.62 113 THR A C 1
ATOM 827 O O . THR A 1 113 ? 3.066 -10.593 -12.039 1.00 91.62 113 THR A O 1
ATOM 830 N N . ARG A 1 114 ? 1.289 -9.724 -10.968 1.00 87.19 114 ARG A N 1
ATOM 831 C CA . ARG A 1 114 ? 0.663 -9.165 -12.182 1.00 87.19 114 ARG A CA 1
ATOM 832 C C . ARG A 1 114 ? 1.441 -7.992 -12.773 1.00 87.19 114 ARG A C 1
ATOM 834 O O . ARG A 1 114 ? 1.361 -7.762 -13.974 1.00 87.19 114 ARG A O 1
ATOM 841 N N . ALA A 1 115 ? 2.153 -7.250 -11.933 1.00 80.31 115 ALA A N 1
ATOM 842 C CA . ALA A 1 115 ? 2.930 -6.090 -12.332 1.00 80.31 115 ALA A CA 1
ATOM 843 C C . ALA A 1 115 ? 4.288 -6.425 -12.971 1.00 80.31 115 ALA A C 1
ATOM 845 O O . ALA A 1 115 ? 4.927 -5.538 -13.540 1.00 80.31 115 ALA A O 1
ATOM 846 N N . ILE A 1 116 ? 4.733 -7.685 -12.899 1.00 68.31 116 ILE A N 1
ATOM 847 C CA . ILE A 1 116 ? 5.906 -8.154 -13.643 1.00 68.31 116 ILE A CA 1
ATOM 848 C C . ILE A 1 116 ? 5.612 -7.927 -15.139 1.00 68.31 116 ILE A C 1
ATOM 850 O O . ILE A 1 116 ? 4.622 -8.466 -15.636 1.00 68.31 116 ILE A O 1
ATOM 854 N N . PRO A 1 117 ? 6.407 -7.109 -15.856 1.00 60.56 117 PRO A N 1
ATOM 855 C CA . PRO A 1 117 ? 5.976 -6.522 -17.119 1.00 60.56 117 PRO A CA 1
ATOM 856 C C . PRO A 1 117 ? 5.565 -7.543 -18.178 1.00 60.56 117 PRO A C 1
ATOM 858 O O . PRO A 1 117 ? 6.238 -8.553 -18.395 1.00 60.56 117 PRO A O 1
ATOM 861 N N . ALA A 1 118 ? 4.550 -7.172 -18.957 1.00 53.31 118 ALA A N 1
ATOM 862 C CA . ALA A 1 118 ? 4.339 -7.689 -20.299 1.00 53.31 118 ALA A CA 1
ATOM 863 C C . ALA A 1 118 ? 5.419 -7.143 -21.262 1.00 53.31 118 ALA A C 1
ATOM 865 O O . ALA A 1 118 ? 5.112 -6.402 -22.177 1.00 53.31 118 ALA A O 1
ATOM 866 N N . SER A 1 119 ? 6.689 -7.525 -21.079 1.00 49.34 119 SER A N 1
ATOM 867 C CA . SER A 1 119 ? 7.791 -7.507 -22.073 1.00 49.34 119 SER A CA 1
ATOM 868 C C . SER A 1 119 ? 8.120 -6.242 -22.905 1.00 49.34 119 SER A C 1
ATOM 870 O O . SER A 1 119 ? 9.054 -6.312 -23.700 1.00 49.34 119 SER A O 1
ATOM 872 N N . ASP A 1 120 ? 7.433 -5.107 -22.777 1.00 57.00 120 ASP A N 1
ATOM 873 C CA . ASP A 1 120 ? 7.570 -3.963 -23.698 1.00 57.00 120 ASP A CA 1
ATOM 874 C C . ASP A 1 120 ? 8.506 -2.842 -23.209 1.00 57.00 120 ASP A C 1
ATOM 876 O O . ASP A 1 120 ? 8.966 -2.032 -24.016 1.00 57.00 120 ASP A O 1
ATOM 880 N N . HIS A 1 121 ? 8.862 -2.819 -21.920 1.00 64.38 121 HIS A N 1
ATOM 881 C CA . HIS A 1 121 ? 9.782 -1.825 -21.359 1.00 64.38 121 HIS A CA 1
ATOM 882 C C . HIS A 1 121 ? 11.234 -2.329 -21.303 1.00 64.38 121 HIS A C 1
ATOM 884 O O . HIS A 1 121 ? 11.532 -3.323 -20.643 1.00 64.38 121 HIS A O 1
ATOM 890 N N . MET A 1 122 ? 12.165 -1.625 -21.957 1.00 70.50 122 MET A N 1
ATOM 891 C CA . MET A 1 122 ? 13.585 -2.014 -22.072 1.00 70.50 122 MET A CA 1
ATOM 892 C C . MET A 1 122 ? 14.479 -1.529 -20.902 1.00 70.50 122 MET A C 1
ATOM 894 O O . MET A 1 122 ? 15.683 -1.345 -21.082 1.00 70.50 122 MET A O 1
ATOM 898 N N . CYS A 1 123 ? 13.928 -1.297 -19.704 1.00 84.25 123 CYS A N 1
ATOM 899 C CA . CYS A 1 123 ? 14.704 -0.941 -18.503 1.00 84.25 123 CYS A CA 1
ATOM 900 C C . CYS A 1 123 ? 15.137 -2.198 -17.720 1.00 84.25 123 CYS A C 1
ATOM 902 O O . CYS A 1 123 ? 14.398 -3.176 -17.621 1.00 84.25 123 CYS A O 1
ATOM 904 N N . THR A 1 124 ? 16.303 -2.155 -17.069 1.00 83.75 124 THR A N 1
ATOM 905 C CA . THR A 1 124 ? 16.719 -3.202 -16.113 1.00 83.75 124 THR A CA 1
ATOM 906 C C . THR A 1 124 ? 16.193 -2.960 -14.696 1.00 83.75 124 THR A C 1
ATOM 908 O O . THR A 1 124 ? 16.137 -3.895 -13.902 1.00 83.75 124 THR A O 1
ATOM 911 N N . ALA A 1 125 ? 15.785 -1.727 -14.378 1.00 89.56 125 ALA A N 1
ATOM 912 C CA . ALA A 1 125 ? 15.333 -1.341 -13.043 1.00 89.56 125 ALA A CA 1
ATOM 913 C C . ALA A 1 125 ? 13.886 -1.765 -12.746 1.00 89.56 125 ALA A C 1
ATOM 915 O O . ALA A 1 125 ? 13.608 -2.337 -11.699 1.00 89.56 125 ALA A O 1
ATOM 916 N N . CYS A 1 126 ? 12.953 -1.530 -13.668 1.00 88.44 126 CYS A N 1
ATOM 917 C CA . CYS A 1 126 ? 11.526 -1.751 -13.420 1.00 88.44 126 CYS A CA 1
ATOM 918 C C . CYS A 1 126 ? 11.147 -3.228 -13.169 1.00 88.44 126 CYS A C 1
ATOM 920 O O . CYS A 1 126 ? 10.292 -3.467 -12.317 1.00 88.44 126 CYS A O 1
ATOM 922 N N . PRO A 1 127 ? 11.791 -4.235 -13.801 1.00 88.38 127 PRO A N 1
ATOM 923 C CA . PRO A 1 127 ? 11.574 -5.642 -13.454 1.00 88.38 127 PRO A CA 1
ATOM 924 C C . PRO A 1 127 ? 11.913 -5.996 -11.998 1.00 88.38 127 PRO A C 1
ATOM 926 O O . PRO A 1 127 ? 11.413 -6.998 -11.488 1.00 88.38 127 PRO A O 1
ATOM 929 N N . ALA A 1 128 ? 12.719 -5.182 -11.303 1.00 91.25 128 ALA A N 1
ATOM 930 C CA . ALA A 1 128 ? 13.060 -5.415 -9.902 1.00 91.25 128 ALA A CA 1
ATOM 931 C C . ALA A 1 128 ? 11.864 -5.256 -8.944 1.00 91.25 128 ALA A C 1
ATOM 933 O O . ALA A 1 128 ? 11.971 -5.646 -7.784 1.00 91.25 128 ALA A O 1
ATOM 934 N N . VAL A 1 129 ? 10.703 -4.795 -9.432 1.00 91.56 129 VAL A N 1
ATOM 935 C CA . VAL A 1 129 ? 9.446 -4.816 -8.670 1.00 91.56 129 VAL A CA 1
ATOM 936 C C . VAL A 1 129 ? 9.080 -6.217 -8.169 1.00 91.56 129 VAL A C 1
ATOM 938 O O . VAL A 1 129 ? 8.455 -6.362 -7.123 1.00 91.56 129 VAL A O 1
ATOM 941 N N . ALA A 1 130 ? 9.536 -7.264 -8.866 1.00 91.38 130 ALA A N 1
ATOM 942 C CA . ALA A 1 130 ? 9.362 -8.653 -8.455 1.00 91.38 130 ALA A CA 1
ATOM 943 C C . ALA A 1 130 ? 9.982 -8.979 -7.080 1.00 91.38 130 ALA A C 1
ATOM 945 O O . ALA A 1 130 ? 9.630 -10.002 -6.493 1.00 91.38 130 ALA A O 1
ATOM 946 N N . TYR A 1 131 ? 10.888 -8.131 -6.580 1.00 93.50 131 TYR A N 1
ATOM 947 C CA . TYR A 1 131 ? 11.592 -8.308 -5.309 1.00 93.50 131 TYR A CA 1
ATOM 948 C C . TYR A 1 131 ? 11.067 -7.426 -4.169 1.00 93.50 131 TYR A C 1
ATOM 950 O O . TYR A 1 131 ? 11.569 -7.554 -3.056 1.00 93.50 131 TYR A O 1
ATOM 958 N N . LEU A 1 132 ? 10.093 -6.543 -4.418 1.00 96.31 132 LEU A N 1
ATOM 959 C CA . LEU A 1 132 ? 9.430 -5.796 -3.342 1.00 96.31 132 LEU A CA 1
ATOM 960 C C . LEU A 1 132 ? 8.597 -6.745 -2.488 1.00 96.31 132 LEU A C 1
ATOM 962 O O . LEU A 1 132 ? 7.952 -7.611 -3.061 1.00 96.31 132 LEU A O 1
ATOM 966 N N . ASP A 1 133 ? 8.542 -6.585 -1.171 1.00 97.25 133 ASP A N 1
ATOM 967 C CA . ASP A 1 133 ? 7.709 -7.419 -0.284 1.00 97.25 133 ASP A CA 1
ATOM 968 C C . ASP A 1 133 ? 6.978 -6.567 0.758 1.00 97.25 133 ASP A C 1
ATOM 970 O O . ASP A 1 133 ? 7.376 -5.427 0.976 1.00 97.25 133 ASP A O 1
ATOM 974 N N . LEU A 1 134 ? 5.916 -7.101 1.368 1.00 96.31 134 LEU A N 1
ATOM 975 C CA . LEU A 1 134 ? 5.100 -6.412 2.379 1.00 96.31 134 LEU A CA 1
ATOM 976 C C . LEU A 1 134 ? 5.186 -7.081 3.755 1.00 96.31 134 LEU A C 1
ATOM 978 O O . LEU A 1 134 ? 5.095 -8.327 3.803 1.00 96.31 134 LEU A O 1
#

Sequence (134 aa):
MERADRSGSPTEADAPAGERYLLLADISGYTGFMAGVEVAHGVDFSGGIPAAYSVLGALLDAVIDGVEPDFAVVKLEGDAVFAAAPASRLDSRGVLVLEKLRSMYRAFIDGRTRAIPASDHMCTACPAVAYLDL

pLDDT: mean 86.01, std 16.81, range [38.62, 98.44]